Protein AF-A0A7Y5GKG0-F1 (afdb_monomer)

Foldseek 3Di:
DALQPPDDAPQPDWDADPNDIGGHNDPVSVVVCVVPVVVSVVSVVPPD

Mean predicted aligned error: 4.8 Å

Sequence (48 aa):
MCPVTDEEADGEIVAVHKGVTYALCCKRCLKKFEKDPEKYIKKLNQTK

Secondary structure (DSSP, 8-state):
--TTTSS---SSEEEEETTEEEEESSHHHHHHHHHSHHHHHHHHTT--

Nearest PDB structures (foldseek):
  3rnc-assembly1_A  TM=8.612E-01  e=3.523E-01  Pseudomonas sp. OX1
  3rng-assembly1_A  TM=8.487E-01  e=5.030E-01  Pseudomonas sp. OX1
  3rn9-assembly1_A  TM=8.499E-01  e=4.684E-01  Pseudomonas sp. OX1
  3rnb-assembly1_A  TM=8.492E-01  e=4.684E-01  Pseudomonas sp. OX1
  3rna-assembly1_A  TM=8.489E-01  e=8.281E-01  Pseudomonas sp. OX1

pLDDT: mean 82.0, std 10.25, range [41.59, 91.06]

Radius of gyration: 9.4 Å; Cα contacts (8 Å, |Δi|>4): 70; chains: 1; bounding box: 21×24×22 Å

Solvent-accessible surface area (backbone atoms only — not comparable to full-atom values): 2881 Å² total; per-residue (Å²): 89,10,57,76,77,72,38,77,26,85,55,88,37,71,46,78,54,98,91,44,77,43,33,23,63,43,74,68,41,46,58,51,38,74,74,44,43,69,67,30,47,57,61,54,71,67,76,124

Structure (mmCIF, N/CA/C/O backbone):
data_AF-A0A7Y5GKG0-F1
#
_entry.id   AF-A0A7Y5GKG0-F1
#
loop_
_atom_site.group_PDB
_atom_site.id
_atom_site.type_symbol
_atom_site.label_atom_id
_atom_site.label_alt_id
_atom_site.label_comp_id
_atom_site.label_asym_id
_atom_site.label_entity_id
_atom_site.label_seq_id
_atom_site.pdbx_PDB_ins_code
_atom_site.Cartn_x
_atom_site.Cartn_y
_atom_site.Cartn_z
_atom_site.occupancy
_atom_site.B_iso_or_equiv
_atom_site.auth_seq_id
_atom_site.auth_comp_id
_atom_site.auth_asym_id
_atom_site.auth_atom_id
_atom_site.pdbx_PDB_model_num
ATOM 1 N N . MET A 1 1 ? -0.534 8.760 -6.066 1.00 73.69 1 MET A N 1
ATOM 2 C CA . MET A 1 1 ? 0.406 8.514 -4.954 1.00 73.69 1 MET A CA 1
ATOM 3 C C . MET A 1 1 ? 0.205 7.101 -4.427 1.00 73.69 1 MET A C 1
ATOM 5 O O . MET A 1 1 ? -0.932 6.691 -4.223 1.00 73.69 1 MET A O 1
ATOM 9 N N . CYS A 1 2 ? 1.288 6.346 -4.285 1.00 83.12 2 CYS A N 1
ATOM 10 C CA . CYS A 1 2 ? 1.324 4.939 -3.938 1.00 83.12 2 CYS A CA 1
ATOM 11 C C . CYS A 1 2 ? 1.275 4.784 -2.406 1.00 83.12 2 CYS A C 1
ATOM 13 O O . CYS A 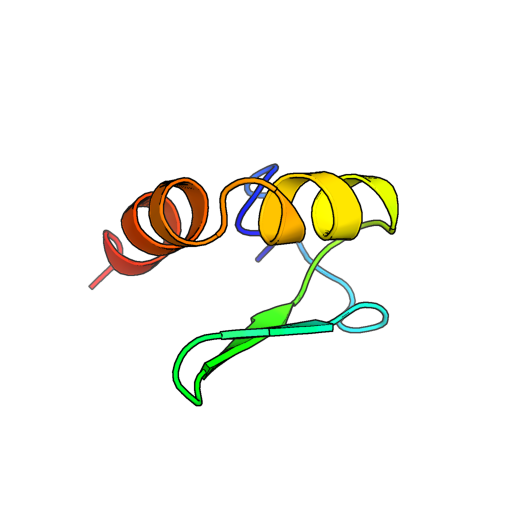1 2 ? 2.209 5.211 -1.734 1.00 83.12 2 CYS A O 1
ATOM 15 N N . PRO A 1 3 ? 0.276 4.094 -1.829 1.00 79.31 3 PRO A N 1
ATOM 16 C CA . PRO A 1 3 ? 0.155 3.875 -0.384 1.00 79.31 3 PRO A CA 1
ATOM 17 C C . PRO A 1 3 ? 1.346 3.189 0.281 1.00 79.31 3 PRO A C 1
ATOM 19 O O . PRO A 1 3 ? 1.505 3.225 1.501 1.00 79.31 3 PRO A O 1
ATOM 22 N N . VAL A 1 4 ? 2.105 2.431 -0.508 1.00 85.00 4 VAL A N 1
ATOM 23 C CA . VAL A 1 4 ? 3.127 1.515 -0.005 1.00 85.00 4 VAL A CA 1
ATOM 24 C C . VAL A 1 4 ? 4.491 2.184 0.034 1.00 85.00 4 VAL A C 1
ATOM 26 O O . VAL A 1 4 ? 5.241 1.956 0.983 1.00 85.00 4 VAL A O 1
ATOM 29 N N . THR A 1 5 ? 4.808 2.965 -0.999 1.00 82.25 5 THR A N 1
ATOM 30 C CA . THR A 1 5 ? 6.122 3.595 -1.182 1.00 82.25 5 THR A CA 1
ATOM 31 C C . THR A 1 5 ? 6.085 5.117 -1.159 1.00 82.25 5 THR A C 1
ATOM 33 O O . THR A 1 5 ? 7.151 5.712 -1.187 1.00 82.25 5 THR A O 1
ATOM 36 N N . ASP A 1 6 ? 4.905 5.736 -1.055 1.00 79.81 6 ASP A N 1
ATOM 37 C CA . ASP A 1 6 ? 4.718 7.196 -1.098 1.00 79.81 6 ASP A CA 1
ATOM 38 C C . ASP A 1 6 ? 5.086 7.840 -2.451 1.00 79.81 6 ASP A C 1
ATOM 40 O O . ASP A 1 6 ? 5.096 9.051 -2.603 1.00 79.81 6 ASP A O 1
ATOM 44 N N . GLU A 1 7 ? 5.357 7.031 -3.474 1.00 81.25 7 GLU A N 1
ATOM 45 C CA . GLU A 1 7 ? 5.749 7.511 -4.802 1.00 81.25 7 GLU A CA 1
ATOM 46 C C . GLU A 1 7 ? 4.546 7.857 -5.683 1.00 81.25 7 GLU A C 1
ATOM 48 O O . GLU A 1 7 ? 3.400 7.521 -5.381 1.00 81.25 7 GLU A O 1
ATOM 53 N N . GLU A 1 8 ? 4.778 8.482 -6.831 1.00 80.81 8 GLU A N 1
ATOM 54 C CA . GLU A 1 8 ? 3.738 8.621 -7.844 1.0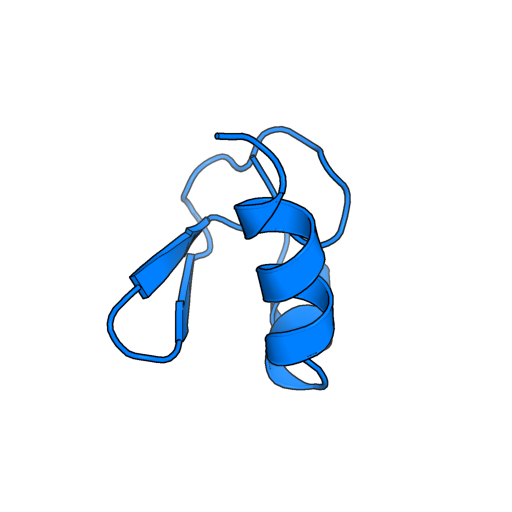0 80.81 8 GLU A CA 1
ATOM 55 C C . GLU A 1 8 ? 3.324 7.240 -8.370 1.00 80.81 8 GLU A C 1
ATOM 57 O O . GLU A 1 8 ? 4.138 6.354 -8.627 1.00 80.81 8 GLU A O 1
ATOM 62 N N . ALA A 1 9 ? 2.013 7.022 -8.440 1.00 82.62 9 ALA A N 1
ATOM 63 C CA . ALA A 1 9 ? 1.453 5.795 -8.975 1.00 82.62 9 ALA A CA 1
ATOM 64 C C . ALA A 1 9 ? 0.891 6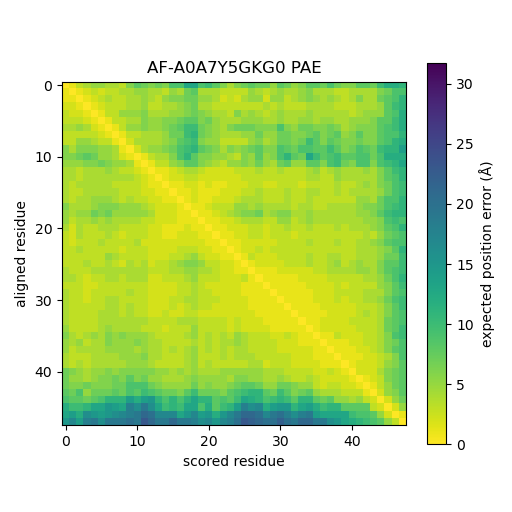.137 -10.346 1.00 82.62 9 ALA A C 1
ATOM 66 O O . ALA A 1 9 ? -0.004 6.976 -10.421 1.00 82.62 9 ALA A O 1
ATOM 67 N N . ASP A 1 10 ? 1.387 5.466 -11.381 1.00 75.69 10 ASP A N 1
ATOM 68 C CA . ASP A 1 10 ? 0.998 5.705 -12.778 1.00 75.69 10 ASP A CA 1
ATOM 69 C C . ASP A 1 10 ? -0.459 5.287 -13.075 1.00 75.69 10 ASP A C 1
ATOM 71 O O . ASP A 1 10 ? -0.989 5.492 -14.157 1.00 75.69 10 ASP A O 1
ATOM 75 N N . GLY A 1 11 ? -1.145 4.678 -12.101 1.00 76.62 11 GLY A N 1
ATOM 76 C CA . GLY A 1 11 ? -2.529 4.222 -12.252 1.00 76.62 11 GLY A CA 1
ATOM 77 C C . GLY A 1 11 ? -2.669 2.913 -13.032 1.00 76.62 11 GLY A C 1
ATOM 78 O O . GLY A 1 11 ? -3.767 2.373 -13.106 1.00 76.62 11 GLY A O 1
ATOM 79 N N . GLU A 1 12 ? -1.567 2.348 -13.529 1.00 83.56 12 GLU A N 1
ATOM 80 C CA . GLU A 1 12 ? -1.550 1.054 -14.221 1.00 83.56 12 GLU A CA 1
ATOM 81 C C . GLU A 1 12 ? -1.959 -0.110 -13.297 1.00 83.56 12 GLU A C 1
ATOM 83 O O . GLU A 1 12 ? -2.489 -1.133 -13.732 1.00 83.56 12 GLU A O 1
ATOM 88 N N . ILE A 1 13 ? -1.732 0.047 -11.990 1.00 87.75 13 ILE A N 1
ATOM 89 C CA . ILE A 1 13 ? -2.047 -0.956 -10.976 1.00 87.75 13 ILE A CA 1
ATOM 90 C C . ILE A 1 13 ? -2.895 -0.299 -9.903 1.00 87.75 13 ILE A C 1
ATOM 92 O O . ILE A 1 13 ? -2.457 0.636 -9.240 1.00 87.75 13 ILE A O 1
ATOM 96 N N . VAL A 1 14 ? -4.099 -0.819 -9.699 1.00 87.06 14 VAL A N 1
ATOM 97 C CA . VAL A 1 14 ? -5.037 -0.308 -8.700 1.00 87.06 14 VAL A CA 1
ATOM 98 C C . VAL A 1 14 ? -5.501 -1.423 -7.772 1.00 87.06 14 VAL A C 1
ATOM 100 O O . VAL A 1 14 ? -5.668 -2.567 -8.187 1.00 87.06 14 VAL A O 1
ATOM 103 N N . ALA A 1 15 ? -5.709 -1.088 -6.504 1.00 87.38 15 ALA A N 1
ATOM 104 C CA . ALA A 1 15 ? -6.282 -1.972 -5.502 1.00 87.38 15 ALA A CA 1
ATOM 105 C C . ALA A 1 15 ? -7.583 -1.376 -4.975 1.00 87.38 15 ALA A C 1
ATOM 107 O O . ALA A 1 15 ? -7.613 -0.217 -4.571 1.00 87.38 15 ALA A O 1
ATOM 108 N N . VAL A 1 16 ? -8.651 -2.167 -4.943 1.00 86.56 16 VAL A N 1
ATOM 109 C CA . VAL A 1 16 ? -9.932 -1.730 -4.383 1.00 86.56 16 VAL A CA 1
ATOM 110 C C . VAL A 1 16 ? -10.051 -2.251 -2.957 1.00 86.56 16 VAL A C 1
ATOM 112 O O . VAL A 1 16 ? -9.959 -3.453 -2.719 1.00 86.56 16 VAL A O 1
ATOM 115 N N . HIS A 1 17 ? -10.269 -1.355 -1.997 1.00 85.69 17 HIS A N 1
ATOM 116 C CA . HIS A 1 17 ? -10.490 -1.722 -0.603 1.00 85.69 17 HIS A CA 1
ATOM 117 C C . HIS A 1 17 ? -11.582 -0.855 0.024 1.00 85.69 17 HIS A C 1
ATOM 119 O O . HIS A 1 17 ? -11.522 0.370 -0.045 1.00 85.69 17 HIS A O 1
ATOM 125 N N . LYS A 1 18 ? -12.589 -1.490 0.642 1.00 85.69 18 LYS A N 1
ATOM 126 C CA . LYS A 1 18 ? -13.756 -0.816 1.255 1.00 85.69 18 LYS A CA 1
ATOM 127 C C . LYS A 1 18 ? -14.457 0.189 0.314 1.00 85.69 18 LYS A C 1
ATOM 129 O O . LYS A 1 18 ? -14.937 1.224 0.757 1.00 85.69 18 LYS A O 1
ATOM 134 N N . GLY A 1 19 ? -14.501 -0.111 -0.989 1.00 85.38 19 GLY A N 1
AT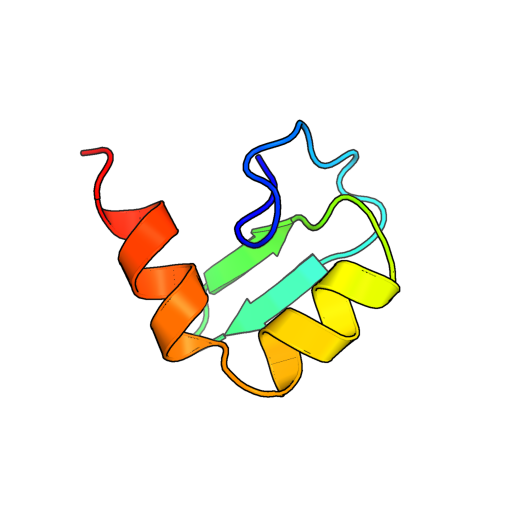OM 135 C CA . GLY A 1 19 ? -15.108 0.756 -2.011 1.00 85.38 19 GLY A CA 1
ATOM 136 C C . GLY A 1 19 ? -14.229 1.924 -2.476 1.00 85.38 19 GLY A C 1
AT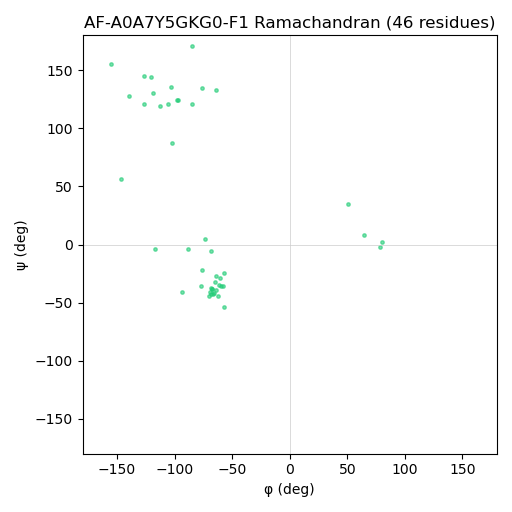OM 137 O O . GLY A 1 19 ? -14.662 2.706 -3.314 1.00 85.38 19 GLY A O 1
ATOM 138 N N . VAL A 1 20 ? -12.996 2.032 -1.973 1.00 85.62 20 VAL A N 1
ATOM 139 C CA . VAL A 1 20 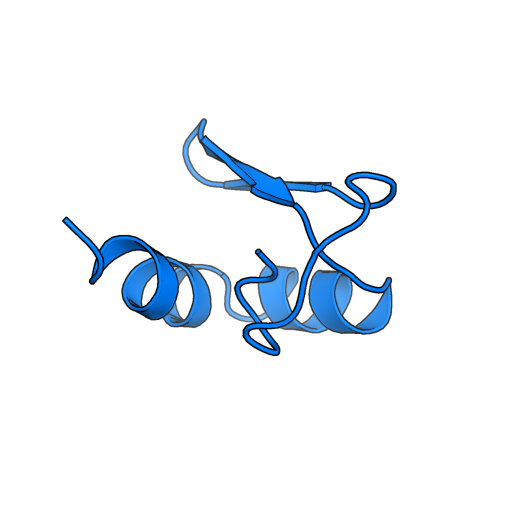? -12.013 3.034 -2.400 1.00 85.62 20 VAL A CA 1
ATOM 140 C C . VAL A 1 20 ? -10.986 2.378 -3.317 1.00 85.62 20 VAL A C 1
ATOM 142 O O . VAL A 1 20 ? -10.497 1.287 -3.026 1.00 85.62 20 VAL A O 1
ATOM 145 N N . THR A 1 2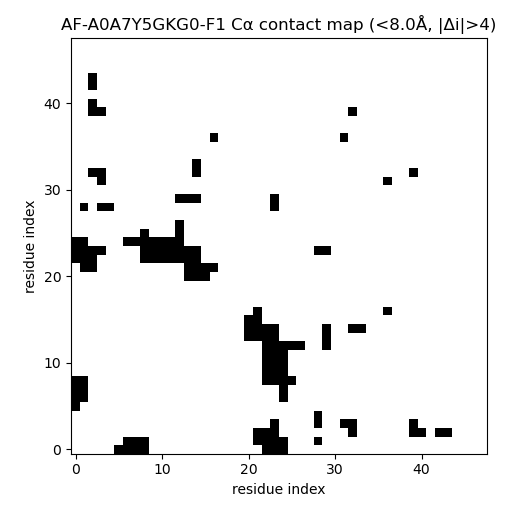1 ? -10.654 3.045 -4.422 1.00 86.81 21 THR A N 1
ATOM 146 C CA . THR A 1 21 ? -9.630 2.586 -5.369 1.00 86.81 21 THR A CA 1
ATOM 147 C C . THR A 1 21 ? -8.308 3.289 -5.079 1.00 86.81 21 THR A C 1
ATOM 149 O O . THR A 1 21 ? -8.242 4.515 -5.068 1.00 86.81 21 THR A O 1
ATOM 152 N N . TYR A 1 22 ? -7.253 2.511 -4.859 1.00 86.38 22 TYR A N 1
ATOM 153 C CA . TYR A 1 22 ? -5.912 2.979 -4.535 1.00 86.38 22 TYR A CA 1
ATOM 154 C C . TYR A 1 22 ? -4.955 2.672 -5.678 1.00 86.38 22 TYR A C 1
ATOM 156 O O . TYR A 1 22 ? -4.733 1.507 -6.002 1.00 86.38 22 TYR A O 1
ATOM 164 N N . ALA A 1 23 ? -4.358 3.706 -6.263 1.00 87.75 23 ALA A N 1
ATOM 165 C CA . ALA A 1 23 ? -3.333 3.542 -7.285 1.00 87.75 23 ALA A CA 1
ATOM 166 C C . ALA A 1 23 ? -1.992 3.138 -6.657 1.00 87.75 23 ALA A C 1
ATOM 168 O O . ALA A 1 23 ? -1.552 3.706 -5.659 1.00 87.75 23 ALA A O 1
ATOM 169 N N . LEU A 1 24 ? -1.331 2.156 -7.259 1.00 87.56 24 LEU A N 1
ATOM 170 C CA . LEU A 1 24 ? -0.060 1.591 -6.830 1.00 87.56 24 LEU A CA 1
ATOM 171 C C . LEU A 1 24 ? 0.976 1.763 -7.938 1.00 87.56 24 LEU A C 1
ATOM 173 O O . LEU A 1 24 ? 0.664 1.617 -9.115 1.00 87.56 24 LEU A O 1
ATOM 177 N N . CYS A 1 25 ? 2.228 2.018 -7.563 1.00 88.56 25 CYS A N 1
ATOM 178 C CA . CYS A 1 25 ? 3.309 2.186 -8.538 1.00 88.56 25 CYS A CA 1
ATOM 179 C C . CYS A 1 25 ? 3.797 0.859 -9.149 1.00 88.56 25 CYS A C 1
ATOM 181 O O . CYS A 1 25 ? 4.422 0.862 -10.200 1.00 88.56 25 CYS A O 1
ATOM 183 N N . CYS A 1 26 ? 3.569 -0.286 -8.489 1.00 88.12 26 CYS A N 1
ATOM 184 C CA . CYS A 1 26 ? 4.170 -1.573 -8.862 1.00 88.12 26 CYS A CA 1
ATOM 185 C C . CYS A 1 26 ? 3.338 -2.781 -8.391 1.00 88.12 26 CYS A C 1
ATOM 187 O O . CYS A 1 26 ? 2.701 -2.748 -7.334 1.00 88.12 26 CYS A O 1
ATOM 189 N N . LYS A 1 27 ? 3.479 -3.933 -9.072 1.00 87.50 27 LYS A N 1
ATOM 190 C CA . LYS A 1 27 ? 2.841 -5.216 -8.676 1.00 87.50 27 LYS A CA 1
ATOM 191 C C . LYS A 1 27 ? 3.291 -5.697 -7.293 1.00 87.50 27 LYS A C 1
ATOM 193 O O . LYS A 1 27 ? 2.563 -6.380 -6.578 1.00 87.50 27 LYS A O 1
ATOM 198 N N . ARG A 1 28 ? 4.512 -5.334 -6.891 1.00 88.19 28 ARG A N 1
ATOM 199 C CA . ARG A 1 28 ? 5.045 -5.633 -5.557 1.00 88.19 28 ARG A CA 1
ATOM 200 C C . ARG A 1 28 ? 4.313 -4.849 -4.467 1.00 88.19 28 ARG A C 1
ATOM 202 O O . ARG A 1 28 ? 4.083 -5.395 -3.390 1.00 88.19 28 ARG A O 1
ATOM 209 N N . CYS A 1 29 ? 3.942 -3.602 -4.759 1.00 88.19 29 CYS A N 1
ATOM 210 C CA . CYS A 1 29 ? 3.127 -2.775 -3.879 1.00 88.19 29 CYS A CA 1
ATOM 211 C C . CYS A 1 29 ? 1.719 -3.353 -3.771 1.00 88.19 29 CYS A C 1
ATOM 213 O O . CYS A 1 29 ? 1.223 -3.436 -2.659 1.00 88.19 29 CYS A O 1
ATOM 215 N N . LEU A 1 30 ? 1.149 -3.878 -4.864 1.00 87.62 30 LEU A N 1
ATOM 216 C CA . LEU A 1 30 ? -0.137 -4.590 -4.828 1.00 87.62 30 LEU A CA 1
ATOM 217 C C . LEU A 1 30 ? -0.105 -5.761 -3.857 1.00 87.62 30 LEU A C 1
ATOM 219 O O . LEU A 1 30 ? -0.858 -5.764 -2.896 1.00 87.62 30 LEU A O 1
ATOM 223 N N . LYS A 1 31 ? 0.866 -6.668 -3.993 1.00 90.56 31 LYS A N 1
ATOM 224 C CA . LYS A 1 31 ? 0.993 -7.801 -3.065 1.00 90.56 31 LYS A CA 1
ATOM 225 C C . LYS A 1 31 ? 1.199 -7.386 -1.607 1.00 90.56 31 LYS A C 1
ATOM 227 O O . LYS A 1 31 ? 0.752 -8.089 -0.707 1.00 90.56 31 LYS A O 1
ATOM 232 N N . LYS A 1 32 ? 1.925 -6.292 -1.345 1.00 88.56 32 LYS A N 1
ATOM 233 C CA . LYS A 1 32 ? 2.085 -5.767 0.023 1.00 88.56 32 LYS A CA 1
ATOM 234 C C . LYS A 1 32 ? 0.777 -5.170 0.533 1.00 88.56 32 LYS A C 1
ATOM 236 O O . LYS A 1 32 ? 0.392 -5.453 1.660 1.00 88.56 32 LYS A O 1
ATOM 241 N N . PHE A 1 33 ? 0.102 -4.395 -0.308 1.00 88.88 33 PHE A N 1
ATOM 242 C CA . PHE A 1 33 ? -1.178 -3.783 -0.007 1.00 88.88 33 PHE A CA 1
ATOM 243 C C . PHE A 1 33 ? -2.252 -4.840 0.248 1.00 88.88 33 PHE A C 1
ATOM 245 O O . PHE A 1 33 ? -2.943 -4.736 1.238 1.00 88.88 33 PHE A O 1
ATOM 252 N N . GLU A 1 34 ? -2.348 -5.897 -0.555 1.00 87.00 34 GLU A N 1
ATOM 253 C CA . GLU A 1 34 ? -3.299 -6.995 -0.337 1.00 87.00 34 GLU A CA 1
ATOM 254 C C . GLU A 1 34 ? -3.018 -7.786 0.946 1.00 87.00 34 GLU A C 1
ATOM 256 O O . GLU A 1 34 ? -3.951 -8.267 1.583 1.00 87.00 34 GLU A O 1
ATOM 261 N N . LYS A 1 35 ? -1.746 -7.903 1.350 1.00 91.06 35 LYS A N 1
ATOM 262 C CA . LYS A 1 35 ? -1.382 -8.539 2.624 1.00 91.06 35 LYS A CA 1
ATOM 263 C C . LYS A 1 35 ? -1.846 -7.737 3.836 1.00 91.06 35 LYS A C 1
ATOM 265 O O . LYS A 1 35 ? -2.235 -8.340 4.826 1.00 91.06 35 LYS A O 1
ATOM 270 N N . ASP A 1 36 ? -1.761 -6.410 3.770 1.00 89.44 36 ASP A N 1
ATOM 271 C CA . ASP A 1 36 ? -1.978 -5.538 4.930 1.00 89.44 36 ASP A CA 1
ATOM 272 C C . ASP A 1 36 ? -2.621 -4.186 4.545 1.00 89.44 36 ASP A C 1
ATOM 274 O O . ASP A 1 36 ? -2.069 -3.114 4.822 1.00 89.44 36 ASP A O 1
ATOM 278 N N . PRO A 1 37 ? -3.794 -4.183 3.884 1.00 87.31 37 PRO A N 1
ATOM 279 C CA . PRO A 1 37 ? -4.329 -2.980 3.245 1.00 87.31 37 PRO A CA 1
ATOM 280 C C . PRO A 1 37 ? -4.653 -1.902 4.274 1.00 87.31 37 PRO A C 1
ATOM 282 O O . PRO A 1 37 ? -4.339 -0.735 4.068 1.00 87.31 37 PRO A O 1
ATOM 285 N N . GLU A 1 38 ? -5.189 -2.278 5.435 1.00 87.94 38 GLU A N 1
ATOM 286 C CA . GLU A 1 38 ? -5.569 -1.333 6.488 1.00 87.94 38 GLU A CA 1
ATOM 287 C C . GLU A 1 38 ? -4.384 -0.518 7.023 1.00 87.94 38 GLU A C 1
ATOM 289 O O . GLU A 1 38 ? -4.537 0.669 7.324 1.00 87.94 38 GLU A O 1
ATOM 294 N N . LYS A 1 39 ? -3.187 -1.117 7.091 1.00 86.69 39 LYS A N 1
ATOM 295 C CA . LYS A 1 39 ? -1.959 -0.437 7.521 1.00 86.69 39 LYS A CA 1
ATOM 296 C C . LYS A 1 39 ? -1.533 0.640 6.526 1.00 86.69 39 LYS A C 1
ATOM 298 O O . LYS A 1 39 ? -1.141 1.733 6.933 1.00 86.69 39 LYS A O 1
ATOM 303 N N . TYR A 1 40 ? -1.612 0.335 5.232 1.00 86.19 40 TYR A N 1
ATOM 304 C CA . TYR A 1 40 ? -1.237 1.265 4.167 1.00 86.19 40 TYR A CA 1
ATOM 305 C C . TYR A 1 40 ? -2.309 2.337 3.928 1.00 86.19 40 TYR A C 1
ATOM 307 O O . TYR A 1 40 ? -1.981 3.501 3.716 1.00 86.19 40 TYR A O 1
ATOM 315 N N . ILE A 1 41 ? -3.589 1.982 4.051 1.00 81.62 41 ILE A N 1
ATOM 316 C CA . ILE A 1 41 ? -4.714 2.919 3.941 1.00 81.62 41 ILE A CA 1
ATOM 317 C C . ILE A 1 41 ? -4.697 3.937 5.079 1.00 81.62 41 ILE A C 1
ATOM 319 O O . ILE A 1 41 ? -4.897 5.120 4.825 1.00 81.62 41 ILE A O 1
ATOM 323 N N . LYS A 1 42 ? -4.408 3.518 6.322 1.00 81.88 42 LYS A N 1
ATOM 324 C CA . LYS A 1 42 ? -4.239 4.458 7.447 1.00 81.88 42 LYS A CA 1
ATOM 325 C C . LYS A 1 42 ? -3.146 5.494 7.189 1.00 81.88 42 LYS A C 1
ATOM 327 O O . LYS A 1 42 ? -3.301 6.631 7.615 1.00 81.88 42 LYS A O 1
ATOM 332 N N . LYS A 1 43 ? -2.069 5.101 6.501 1.00 74.94 43 LYS A N 1
ATOM 333 C CA . LYS A 1 43 ? -0.991 6.012 6.100 1.00 74.94 43 LYS A CA 1
ATOM 334 C C . LYS A 1 43 ? -1.447 7.013 5.037 1.00 74.94 43 LYS A C 1
ATOM 336 O O . LYS A 1 43 ? -1.140 8.188 5.170 1.00 74.94 43 LYS A O 1
ATOM 341 N N . LEU A 1 44 ? -2.204 6.572 4.029 1.00 73.25 44 LEU A N 1
ATOM 342 C CA . LEU A 1 44 ? -2.729 7.464 2.986 1.00 73.25 44 LEU A CA 1
ATOM 343 C C . LEU A 1 44 ? -3.801 8.435 3.485 1.00 73.25 44 LEU A C 1
ATOM 345 O O . LEU A 1 44 ? -3.809 9.593 3.094 1.00 73.25 44 LEU A O 1
ATOM 349 N N . ASN A 1 45 ? -4.710 7.978 4.348 1.00 62.97 45 ASN A N 1
ATOM 350 C CA . ASN A 1 45 ? -5.819 8.799 4.848 1.00 62.97 45 ASN A CA 1
ATOM 351 C C . ASN A 1 45 ? -5.391 9.863 5.876 1.00 62.97 45 ASN A C 1
ATOM 353 O O . ASN A 1 45 ? -6.253 10.520 6.459 1.00 62.97 45 ASN A O 1
ATOM 357 N N . GLN A 1 46 ? -4.091 10.018 6.138 1.00 58.41 46 GLN A N 1
ATOM 358 C CA . GLN A 1 46 ? -3.570 11.000 7.088 1.00 58.41 46 GLN A CA 1
ATOM 359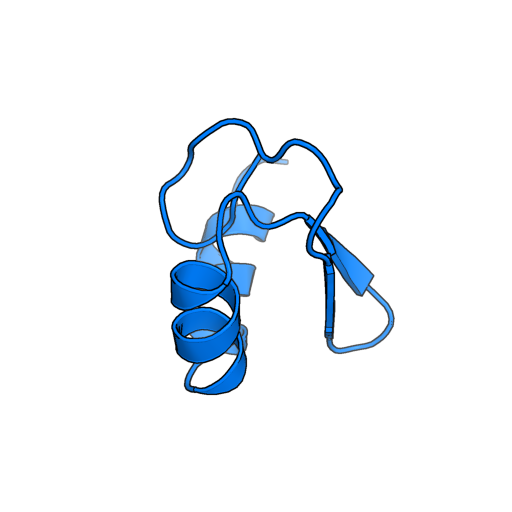 C C . GLN A 1 46 ? -3.293 12.375 6.468 1.00 58.41 46 GLN A C 1
ATOM 361 O O . GLN A 1 46 ? -2.974 13.310 7.199 1.00 58.41 46 GLN A O 1
ATOM 366 N N . THR A 1 47 ? -3.468 12.522 5.155 1.00 46.12 47 THR A N 1
ATOM 367 C CA . THR A 1 47 ? -3.394 13.812 4.464 1.00 46.12 47 THR A CA 1
ATOM 368 C C . THR A 1 47 ? -4.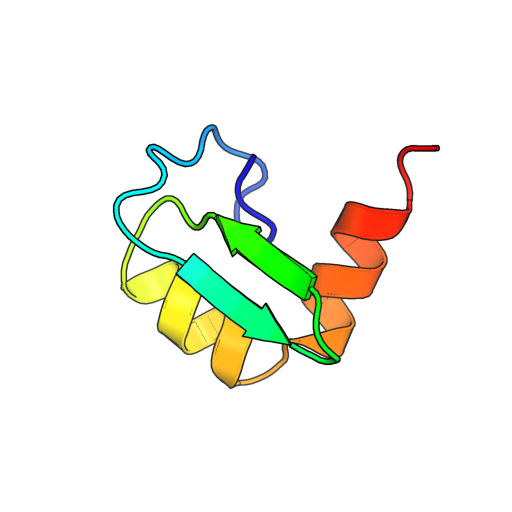817 14.289 4.177 1.00 46.12 47 THR A C 1
ATOM 370 O O . THR A 1 47 ? -5.394 13.971 3.139 1.00 46.12 47 THR A O 1
ATOM 373 N N . LYS A 1 48 ? -5.418 14.988 5.143 1.00 41.59 48 LYS A N 1
ATOM 374 C CA . LYS A 1 48 ? -6.619 15.804 4.933 1.00 41.59 48 LYS A CA 1
ATOM 375 C C . LYS A 1 48 ? -6.224 17.271 4.956 1.00 41.59 48 LYS A C 1
ATOM 377 O O . LYS A 1 48 ? -5.364 17.607 5.799 1.00 41.59 48 LYS A O 1
#